Protein AF-A0A075FVN7-F1 (afdb_monomer_lite)

Secondary structure (DSSP, 8-state):
-HHHHHHHHHHHHHHHHHTSSS--HHHHHHHHHHHHHHTT-SSPPPHHHHHTT--HHHHHHHHHHH----

Radius of gyration: 11.36 Å; chains: 1; bounding box: 29×22×29 Å

Foldseek 3Di:
DLVVLVLVLLLQLLVVQLVDPQDALVNSVVSQVVSCVVSVHPDRDALVSSLVNDDDPSSVRSCVHRPDPD

InterPro domains:
  IPR056591 ELP3-like, N-terminal domain [PF23613] (6-70)

Organism: NCBI:txid1455913

pLDDT: mean 86.46, std 9.8, range [48.25, 94.38]

Structure (mmCIF, N/CA/C/O backbone):
data_AF-A0A075FVN7-F1
#
_entry.id   AF-A0A075FVN7-F1
#
loop_
_atom_site.group_PDB
_atom_site.id
_atom_site.type_symbol
_atom_site.label_atom_id
_atom_site.label_alt_id
_atom_site.label_comp_id
_atom_site.label_asym_id
_atom_site.label_entity_id
_atom_site.label_seq_id
_atom_site.pdbx_PDB_ins_code
_atom_site.Cartn_x
_atom_site.Cartn_y
_atom_site.Cartn_z
_atom_site.occupancy
_atom_site.B_iso_or_equiv
_atom_site.auth_seq_id
_atom_site.auth_comp_id
_atom_site.auth_asym_id
_atom_site.auth_atom_id
_atom_site.pdbx_PDB_model_num
ATOM 1 N N . MET A 1 1 ? 11.522 -7.987 -15.771 1.00 56.09 1 MET A N 1
ATOM 2 C CA . MET A 1 1 ? 11.938 -7.673 -14.381 1.00 56.09 1 MET A CA 1
ATOM 3 C C . MET A 1 1 ? 11.125 -6.554 -13.718 1.00 56.09 1 MET A C 1
ATOM 5 O O . MET A 1 1 ? 10.633 -6.786 -12.625 1.00 56.09 1 MET A O 1
ATOM 9 N N . LYS A 1 2 ? 10.892 -5.391 -14.352 1.00 59.94 2 LYS A N 1
ATOM 10 C CA . LYS A 1 2 ? 10.210 -4.233 -13.717 1.00 59.94 2 LYS A CA 1
ATOM 11 C C . LYS A 1 2 ? 8.828 -4.509 -13.084 1.00 59.94 2 LYS A C 1
ATOM 13 O O . LYS A 1 2 ? 8.558 -4.033 -11.987 1.00 59.94 2 LYS A O 1
ATOM 18 N N . LYS A 1 3 ? 7.973 -5.328 -13.717 1.00 65.81 3 LYS A N 1
ATOM 19 C CA . LYS A 1 3 ? 6.643 -5.687 -13.169 1.00 65.81 3 LYS A CA 1
ATOM 20 C C . LYS A 1 3 ? 6.707 -6.463 -11.845 1.00 65.81 3 LYS A C 1
ATOM 22 O O . LYS A 1 3 ? 5.830 -6.293 -11.007 1.00 65.81 3 LYS A O 1
ATOM 27 N N . ILE A 1 4 ? 7.748 -7.277 -11.643 1.00 73.75 4 ILE A N 1
ATOM 28 C CA . ILE A 1 4 ? 7.920 -8.069 -10.414 1.00 73.75 4 ILE A CA 1
ATOM 29 C C . ILE A 1 4 ? 8.213 -7.133 -9.236 1.00 73.75 4 ILE A C 1
ATOM 31 O O . ILE A 1 4 ? 7.626 -7.291 -8.170 1.00 73.75 4 ILE A O 1
ATOM 35 N N . ASN A 1 5 ? 9.054 -6.116 -9.449 1.00 84.25 5 ASN A N 1
ATOM 36 C CA . ASN A 1 5 ? 9.377 -5.122 -8.423 1.00 84.25 5 ASN A CA 1
ATOM 37 C C . ASN A 1 5 ? 8.157 -4.274 -8.055 1.00 84.25 5 ASN A C 1
ATOM 39 O O . ASN A 1 5 ? 7.950 -3.991 -6.882 1.00 84.25 5 ASN A O 1
ATOM 43 N N . PHE A 1 6 ? 7.315 -3.931 -9.035 1.00 88.38 6 PHE A N 1
ATOM 44 C CA . PHE A 1 6 ? 6.090 -3.173 -8.785 1.00 88.38 6 PHE A CA 1
ATOM 45 C C . PHE A 1 6 ? 5.077 -3.957 -7.940 1.00 88.38 6 PHE A C 1
ATOM 47 O O . PHE A 1 6 ? 4.573 -3.437 -6.949 1.00 88.38 6 PHE A O 1
ATOM 54 N N . SER A 1 7 ? 4.816 -5.223 -8.289 1.00 89.38 7 SER A N 1
ATOM 55 C CA . SER A 1 7 ? 3.909 -6.072 -7.505 1.00 89.38 7 SER A CA 1
ATOM 56 C C . SER A 1 7 ? 4.433 -6.289 -6.085 1.00 89.38 7 SER A C 1
ATOM 58 O O . SER A 1 7 ? 3.670 -6.155 -5.136 1.00 89.38 7 SER A O 1
ATOM 60 N N . LYS A 1 8 ? 5.735 -6.569 -5.929 1.00 91.81 8 LYS A N 1
ATOM 61 C CA . LYS A 1 8 ? 6.366 -6.738 -4.611 1.00 91.81 8 LYS A CA 1
ATOM 62 C C . LYS A 1 8 ? 6.289 -5.470 -3.767 1.00 91.81 8 LYS A C 1
ATOM 64 O O . LYS A 1 8 ? 5.983 -5.554 -2.585 1.00 91.81 8 LYS A O 1
ATOM 69 N N . ALA A 1 9 ? 6.513 -4.308 -4.374 1.00 93.12 9 ALA A N 1
ATOM 70 C CA . ALA A 1 9 ? 6.379 -3.031 -3.692 1.00 93.12 9 ALA A CA 1
ATOM 71 C C . ALA A 1 9 ? 4.941 -2.785 -3.211 1.00 93.12 9 ALA A C 1
ATOM 73 O O . ALA A 1 9 ? 4.749 -2.359 -2.078 1.00 93.12 9 ALA A O 1
ATOM 74 N N . CYS A 1 10 ? 3.930 -3.087 -4.032 1.00 93.00 10 CYS A N 1
ATOM 75 C CA . CYS A 1 10 ? 2.529 -2.958 -3.620 1.00 93.00 10 CYS A CA 1
ATOM 76 C C . CYS A 1 10 ? 2.199 -3.891 -2.443 1.00 93.00 10 CYS A C 1
ATOM 78 O O . CYS A 1 10 ? 1.601 -3.436 -1.468 1.00 93.00 10 CYS A O 1
ATOM 80 N N . CYS A 1 11 ? 2.671 -5.145 -2.486 1.00 93.12 11 CYS A N 1
ATOM 81 C CA . CYS A 1 11 ? 2.532 -6.077 -1.367 1.00 93.12 11 CYS A CA 1
ATOM 82 C C . CYS A 1 11 ? 3.200 -5.532 -0.096 1.00 93.12 11 CYS A C 1
ATOM 84 O O . CYS A 1 11 ? 2.530 -5.433 0.928 1.00 93.12 11 CYS A O 1
ATOM 86 N N . GLU A 1 12 ? 4.462 -5.088 -0.170 1.00 94.38 12 GLU A N 1
ATOM 87 C CA . GLU A 1 12 ? 5.197 -4.569 0.995 1.00 94.38 12 GLU A CA 1
ATOM 88 C C . GLU A 1 12 ? 4.519 -3.333 1.606 1.00 94.38 12 GLU A C 1
ATOM 90 O O . GLU A 1 12 ? 4.410 -3.234 2.827 1.00 94.38 12 GLU A O 1
ATOM 95 N N . ILE A 1 13 ? 4.000 -2.416 0.780 1.00 93.50 13 ILE A N 1
ATOM 96 C CA . ILE A 1 13 ? 3.216 -1.267 1.262 1.00 93.50 13 ILE A CA 1
ATOM 97 C C . ILE A 1 13 ? 1.992 -1.756 2.038 1.00 93.50 13 ILE A C 1
ATOM 99 O O . ILE A 1 13 ? 1.726 -1.285 3.144 1.00 93.50 13 ILE A O 1
ATOM 103 N N . SER A 1 14 ? 1.234 -2.685 1.454 1.00 92.69 14 SER A N 1
ATOM 104 C CA . SER A 1 14 ? 0.005 -3.179 2.067 1.00 92.69 14 SER A CA 1
ATOM 105 C C . SER A 1 14 ? 0.272 -3.909 3.387 1.00 92.69 14 SER A C 1
ATOM 107 O O . SER A 1 14 ? -0.382 -3.617 4.386 1.00 92.69 14 SER A O 1
ATOM 109 N N . GLU A 1 15 ? 1.292 -4.766 3.436 1.00 92.56 15 GLU A N 1
ATOM 110 C CA . GLU A 1 15 ? 1.713 -5.479 4.642 1.00 92.56 15 GLU A CA 1
ATOM 111 C C . GLU A 1 15 ? 2.174 -4.506 5.726 1.00 92.56 15 GLU A C 1
ATOM 113 O O . GLU A 1 15 ? 1.703 -4.589 6.861 1.00 92.56 15 GLU A O 1
ATOM 118 N N . SER A 1 16 ? 3.022 -3.533 5.377 1.00 92.69 16 SER A N 1
ATOM 119 C CA . SER A 1 16 ? 3.523 -2.545 6.334 1.00 92.69 16 SER A CA 1
ATOM 120 C C . SER A 1 16 ? 2.397 -1.716 6.946 1.00 92.69 16 SER A C 1
ATOM 122 O O . SER A 1 16 ? 2.439 -1.410 8.136 1.00 92.69 16 SER A O 1
ATOM 124 N N . LEU A 1 17 ? 1.380 -1.352 6.161 1.00 91.12 17 LEU A N 1
ATOM 125 C CA . LEU A 1 17 ? 0.233 -0.606 6.673 1.00 91.12 17 LEU A CA 1
ATOM 126 C C . LEU A 1 17 ? -0.687 -1.475 7.532 1.00 91.12 17 LEU A C 1
ATOM 128 O O . LEU A 1 17 ? -1.217 -0.986 8.524 1.00 91.12 17 LEU A O 1
ATOM 132 N N . LEU A 1 18 ? -0.852 -2.759 7.213 1.00 90.38 18 LEU A N 1
ATOM 133 C CA . LEU A 1 18 ? -1.687 -3.667 8.004 1.00 90.38 18 LEU A CA 1
ATOM 134 C C . LEU A 1 18 ? -1.142 -3.914 9.416 1.00 90.38 18 LEU A C 1
ATOM 136 O O . LEU A 1 18 ? -1.948 -4.096 10.334 1.00 90.38 18 LEU A O 1
ATOM 140 N N . GLN A 1 19 ? 0.184 -3.864 9.593 1.00 90.50 19 GLN A N 1
ATOM 141 C CA . GLN A 1 19 ? 0.850 -3.975 10.900 1.00 90.50 19 GLN A CA 1
ATOM 142 C C . GLN A 1 19 ? 0.588 -2.769 11.818 1.00 90.50 19 GLN A C 1
ATOM 144 O O . GLN A 1 19 ? 0.714 -2.879 13.035 1.00 90.50 19 GLN A O 1
ATOM 149 N N . ILE A 1 20 ? 0.189 -1.620 11.265 1.00 87.31 20 ILE A N 1
ATOM 150 C CA . ILE A 1 20 ? -0.190 -0.450 12.060 1.00 87.31 20 ILE A CA 1
ATOM 151 C C . ILE A 1 20 ? -1.637 -0.641 12.519 1.00 87.31 20 ILE A C 1
ATOM 153 O O . ILE A 1 20 ? -2.525 -0.881 11.700 1.00 87.31 20 ILE A O 1
ATOM 157 N N . VAL A 1 21 ? -1.894 -0.557 13.828 1.00 82.31 21 VAL A N 1
ATOM 158 C CA . VAL A 1 21 ? -3.235 -0.771 14.408 1.00 82.31 21 VAL A CA 1
ATOM 159 C C . VAL A 1 21 ? -4.255 0.175 13.767 1.00 82.31 21 VAL A C 1
ATOM 161 O O . VAL A 1 21 ? -5.241 -0.295 13.201 1.00 82.31 21 VAL A O 1
ATOM 164 N N . GLU A 1 22 ? -3.939 1.469 13.726 1.00 83.50 22 GLU A N 1
ATOM 165 C CA . GLU A 1 22 ? -4.728 2.510 13.060 1.00 83.50 22 GLU A CA 1
ATOM 166 C C . GLU A 1 22 ? -3.820 3.346 12.143 1.00 83.50 22 GLU A C 1
ATOM 168 O O . GLU A 1 22 ? -3.233 4.343 12.572 1.00 83.50 22 GLU A O 1
ATOM 173 N N . PRO A 1 23 ? -3.635 2.928 10.879 1.00 85.31 23 PRO A N 1
ATOM 174 C CA . PRO A 1 23 ? -2.793 3.658 9.950 1.00 85.31 23 PRO A CA 1
ATOM 175 C C . PRO A 1 23 ? -3.451 4.986 9.575 1.00 85.31 23 PRO A C 1
ATOM 177 O O . PRO A 1 23 ? -4.609 5.051 9.172 1.00 85.31 23 PRO A O 1
ATOM 180 N N . THR A 1 24 ? -2.692 6.071 9.651 1.00 89.31 24 THR A N 1
ATOM 181 C CA . THR A 1 24 ? -3.133 7.391 9.192 1.00 89.31 24 THR A CA 1
ATOM 182 C C . THR A 1 24 ? -2.776 7.613 7.724 1.00 89.31 24 THR A C 1
ATOM 184 O O . THR A 1 24 ? -1.855 7.006 7.173 1.00 89.31 24 THR A O 1
ATOM 187 N N . LYS A 1 25 ? -3.440 8.575 7.075 1.00 86.75 25 LYS A N 1
ATOM 188 C CA . LYS A 1 25 ? -3.119 8.977 5.691 1.00 86.75 25 LYS A CA 1
ATOM 189 C C . LYS A 1 25 ? -1.674 9.435 5.519 1.00 86.75 25 LYS A C 1
ATOM 191 O O . LYS A 1 25 ? -1.080 9.219 4.465 1.00 86.75 25 LYS A O 1
ATOM 196 N N . ASN A 1 26 ? -1.116 10.084 6.538 1.00 89.69 26 ASN A N 1
ATOM 197 C CA . ASN A 1 26 ? 0.266 10.547 6.504 1.00 89.69 26 ASN A CA 1
ATOM 198 C C . ASN A 1 26 ? 1.233 9.364 6.572 1.00 89.69 26 ASN A C 1
ATOM 200 O O . ASN A 1 26 ? 2.169 9.318 5.780 1.00 89.69 26 ASN A O 1
ATOM 204 N N . GLN A 1 27 ? 0.957 8.377 7.430 1.00 89.75 27 GLN A N 1
ATOM 205 C CA . GLN A 1 27 ? 1.727 7.132 7.472 1.00 89.75 27 GLN A CA 1
ATOM 206 C C . GLN A 1 27 ? 1.635 6.378 6.143 1.00 89.75 27 GLN A C 1
ATOM 208 O O . GLN A 1 27 ? 2.670 6.020 5.596 1.00 89.75 27 GLN A O 1
ATOM 213 N N . ALA A 1 28 ? 0.440 6.247 5.558 1.00 90.12 28 ALA A N 1
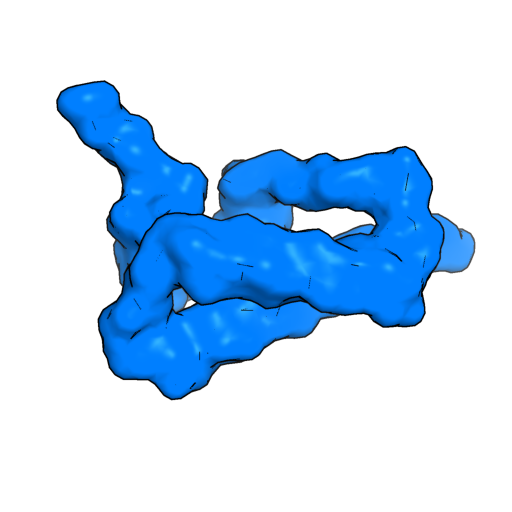ATOM 214 C CA . ALA A 1 28 ? 0.268 5.635 4.239 1.00 90.12 28 ALA A CA 1
ATOM 215 C C . ALA A 1 28 ? 1.090 6.332 3.148 1.00 90.12 28 ALA A C 1
ATOM 217 O O . ALA A 1 28 ? 1.823 5.678 2.412 1.00 90.12 28 ALA A O 1
ATOM 218 N N . LYS A 1 29 ? 1.041 7.667 3.070 1.00 90.50 29 LYS A N 1
ATOM 219 C CA . LYS A 1 29 ? 1.837 8.434 2.096 1.00 90.50 29 LYS A CA 1
ATOM 220 C C . LYS A 1 29 ? 3.341 8.268 2.308 1.00 90.50 29 LYS A C 1
ATOM 222 O O . LYS A 1 29 ? 4.071 8.133 1.326 1.00 90.50 29 LYS A O 1
ATOM 227 N N . SER A 1 30 ? 3.804 8.315 3.554 1.00 92.56 30 SER A N 1
ATOM 228 C CA . SER A 1 30 ? 5.222 8.138 3.883 1.00 92.56 30 SER A CA 1
ATOM 229 C C . 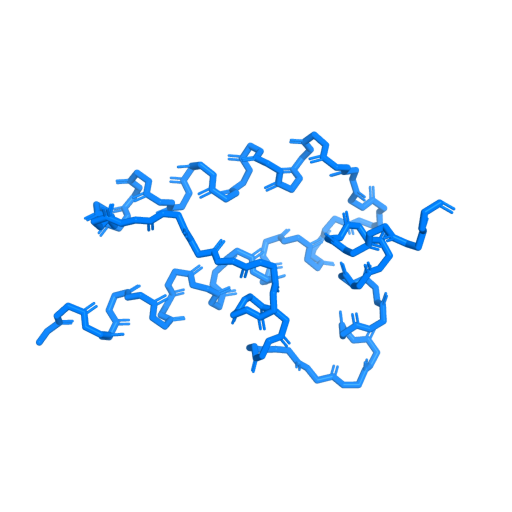SER A 1 30 ? 5.701 6.736 3.531 1.00 92.56 30 SER A C 1
ATOM 231 O O . SER A 1 30 ? 6.761 6.593 2.927 1.00 92.56 30 SER A O 1
ATOM 233 N N . GLU A 1 31 ? 4.892 5.723 3.824 1.00 92.50 31 GLU A N 1
ATOM 234 C CA . GLU A 1 31 ? 5.211 4.326 3.556 1.00 92.50 31 GLU A CA 1
ATOM 235 C C . GLU A 1 31 ? 5.258 4.032 2.055 1.00 92.50 31 GLU A C 1
ATOM 237 O O . GLU A 1 31 ? 6.238 3.483 1.555 1.00 92.50 31 GLU A O 1
ATOM 242 N N . ILE A 1 32 ? 4.271 4.526 1.300 1.00 91.75 32 ILE A N 1
ATOM 243 C CA . ILE A 1 32 ? 4.273 4.449 -0.165 1.00 91.75 32 ILE A CA 1
ATOM 244 C C . ILE A 1 32 ? 5.555 5.071 -0.726 1.00 91.75 32 ILE A C 1
ATOM 246 O O . ILE A 1 32 ? 6.233 4.439 -1.533 1.00 91.75 32 ILE A O 1
ATOM 250 N N . LYS A 1 33 ? 5.932 6.281 -0.287 1.00 92.06 33 LYS A N 1
ATOM 251 C CA . LYS A 1 33 ? 7.168 6.940 -0.744 1.00 92.06 33 LYS A CA 1
ATOM 252 C C . LYS A 1 33 ? 8.418 6.137 -0.379 1.00 92.06 33 LYS A C 1
ATOM 254 O O . LYS A 1 33 ? 9.280 5.955 -1.234 1.00 92.06 33 LYS A O 1
ATOM 259 N N . ARG A 1 34 ? 8.501 5.638 0.858 1.00 94.38 34 ARG A N 1
ATOM 260 C CA . ARG A 1 34 ? 9.620 4.824 1.358 1.00 94.38 34 ARG A CA 1
ATOM 261 C C . ARG A 1 34 ? 9.837 3.594 0.480 1.00 94.38 34 ARG A C 1
ATOM 263 O O . ARG A 1 34 ? 10.952 3.356 0.016 1.00 94.38 34 ARG A O 1
ATOM 270 N N . VAL A 1 35 ? 8.767 2.851 0.206 1.00 93.44 35 VAL A N 1
ATOM 271 C CA . VAL A 1 35 ? 8.823 1.637 -0.612 1.00 93.44 35 VAL A CA 1
ATOM 272 C C . VAL A 1 35 ? 9.080 1.972 -2.086 1.00 93.44 35 VAL A C 1
ATOM 274 O O . VAL A 1 35 ? 9.898 1.311 -2.721 1.00 93.44 35 VAL A O 1
ATOM 277 N N . CYS A 1 36 ? 8.483 3.039 -2.631 1.00 91.50 36 CYS A N 1
ATOM 278 C CA . CYS A 1 36 ? 8.778 3.488 -3.997 1.00 91.50 36 CYS A CA 1
ATOM 279 C C . CYS A 1 36 ? 10.274 3.761 -4.200 1.00 91.50 36 CYS A C 1
ATOM 281 O O . CYS A 1 36 ? 10.841 3.308 -5.193 1.00 91.50 36 CYS A O 1
ATOM 283 N N . SER A 1 37 ? 10.919 4.437 -3.245 1.00 91.62 37 SER A N 1
ATOM 284 C CA . SER A 1 37 ? 12.363 4.684 -3.277 1.00 91.62 37 SER A CA 1
ATOM 285 C C . SER A 1 37 ? 13.171 3.389 -3.153 1.00 91.62 37 SER A C 1
ATOM 287 O O . SER A 1 37 ? 14.094 3.174 -3.937 1.00 91.62 37 SER A O 1
ATOM 289 N N . LYS A 1 38 ? 12.791 2.491 -2.229 1.00 92.88 38 LYS A N 1
ATOM 290 C CA . LYS A 1 38 ? 13.459 1.193 -2.008 1.00 92.88 38 LYS A CA 1
ATOM 291 C C . LYS A 1 38 ? 13.494 0.326 -3.268 1.00 92.88 38 LYS A C 1
ATOM 293 O O . LYS A 1 38 ? 14.511 -0.293 -3.557 1.00 92.88 38 LYS A O 1
ATOM 298 N N . TYR A 1 39 ? 12.391 0.282 -4.012 1.00 90.25 39 TYR A N 1
ATOM 299 C CA . TYR A 1 39 ? 12.282 -0.512 -5.241 1.00 90.25 39 TYR A CA 1
ATOM 300 C C . TYR A 1 39 ? 12.625 0.276 -6.509 1.00 90.25 39 TYR A C 1
ATOM 302 O O . TYR A 1 39 ? 12.490 -0.273 -7.606 1.00 90.25 39 TYR A O 1
ATOM 310 N N . SER A 1 40 ? 13.044 1.540 -6.364 1.00 90.19 40 SER A N 1
ATOM 311 C CA . SER A 1 40 ? 13.306 2.472 -7.468 1.00 90.19 40 SER A CA 1
ATOM 312 C C . SER A 1 40 ? 12.175 2.452 -8.501 1.00 90.19 40 SER A C 1
ATOM 314 O O . SER A 1 40 ? 12.398 2.253 -9.696 1.00 90.19 40 SER A O 1
ATOM 316 N N . LEU A 1 41 ? 10.933 2.565 -8.021 1.00 88.31 41 LEU A N 1
ATOM 317 C CA . LEU A 1 41 ? 9.765 2.500 -8.888 1.00 88.31 41 LEU A CA 1
ATOM 318 C C . LEU A 1 41 ? 9.733 3.705 -9.829 1.00 88.31 41 LEU A C 1
ATOM 320 O O . LEU A 1 41 ? 9.837 4.847 -9.390 1.00 88.31 41 LEU A O 1
ATOM 324 N N . ASP A 1 42 ? 9.480 3.440 -11.113 1.00 86.69 42 ASP A N 1
ATOM 325 C CA . ASP A 1 42 ? 9.321 4.480 -12.139 1.00 86.69 42 ASP A CA 1
ATOM 326 C C . ASP A 1 42 ? 8.105 5.397 -11.854 1.00 86.69 42 ASP A C 1
ATOM 328 O O . ASP A 1 42 ? 8.022 6.514 -12.361 1.00 86.69 42 ASP A O 1
ATOM 332 N N . ARG A 1 43 ? 7.131 4.922 -11.061 1.00 89.12 43 ARG A N 1
ATOM 333 C CA . ARG A 1 43 ? 5.937 5.676 -10.658 1.00 89.12 43 ARG A CA 1
ATOM 334 C C . ARG A 1 43 ? 5.422 5.255 -9.286 1.00 89.12 43 ARG A C 1
ATOM 336 O O . ARG A 1 43 ? 5.621 4.118 -8.862 1.00 89.12 43 ARG A O 1
ATOM 343 N N . ILE A 1 44 ? 4.654 6.141 -8.658 1.00 89.62 44 ILE A N 1
ATOM 344 C CA . ILE A 1 44 ? 3.918 5.844 -7.425 1.00 89.62 44 ILE A CA 1
ATOM 345 C C . ILE A 1 44 ? 2.708 4.943 -7.756 1.00 89.62 44 ILE A C 1
ATOM 347 O O . ILE A 1 44 ? 1.944 5.289 -8.664 1.00 89.62 44 ILE A O 1
ATOM 351 N N . PRO A 1 45 ? 2.511 3.808 -7.056 1.00 90.19 45 PRO A N 1
ATOM 352 C CA . PRO A 1 45 ? 1.336 2.965 -7.236 1.00 90.19 45 PRO A CA 1
ATOM 353 C C . PRO A 1 45 ? 0.071 3.693 -6.777 1.00 90.19 45 PRO A C 1
ATOM 355 O O . PRO A 1 45 ? 0.059 4.387 -5.759 1.00 90.19 45 PRO A O 1
ATOM 358 N N . LYS A 1 46 ? -1.012 3.538 -7.535 1.00 90.50 46 LYS A N 1
ATOM 359 C CA . LYS A 1 46 ? -2.317 4.097 -7.182 1.00 90.50 46 LYS A CA 1
ATOM 360 C C . LYS A 1 46 ? -2.947 3.296 -6.045 1.00 90.50 46 LYS A C 1
ATOM 362 O O . LYS A 1 46 ? -2.701 2.103 -5.893 1.00 90.50 46 LYS A O 1
ATOM 367 N N . ASN A 1 47 ? -3.847 3.934 -5.301 1.00 90.62 47 ASN A N 1
ATOM 368 C CA . ASN A 1 47 ? -4.497 3.320 -4.140 1.00 90.62 47 ASN A CA 1
ATOM 369 C C . ASN A 1 47 ? -5.202 1.998 -4.482 1.00 90.62 47 ASN A C 1
ATOM 371 O O . ASN A 1 47 ? -5.077 1.041 -3.729 1.00 90.62 47 ASN A O 1
ATOM 375 N N . TYR A 1 48 ? -5.866 1.903 -5.640 1.00 88.88 48 TYR A N 1
ATOM 376 C CA . TYR A 1 48 ? -6.489 0.648 -6.075 1.00 88.88 48 TYR A CA 1
ATOM 377 C C . TYR A 1 48 ? -5.469 -0.447 -6.435 1.00 88.88 48 TYR A C 1
ATOM 379 O O . TYR A 1 48 ? -5.780 -1.621 -6.285 1.00 88.88 48 TYR A O 1
ATOM 387 N N . GLU A 1 49 ? -4.262 -0.093 -6.902 1.00 90.88 49 GLU A N 1
ATOM 388 C CA . GLU A 1 49 ? -3.207 -1.070 -7.225 1.00 90.88 49 GLU A CA 1
ATOM 389 C C . GLU A 1 49 ? -2.656 -1.703 -5.942 1.00 90.88 49 GLU A C 1
ATOM 391 O O . GLU A 1 49 ? -2.394 -2.899 -5.916 1.00 90.88 49 GLU A O 1
ATOM 396 N N . ILE A 1 50 ? -2.543 -0.913 -4.868 1.00 91.00 50 ILE A N 1
ATOM 397 C CA . ILE A 1 50 ? -2.172 -1.399 -3.532 1.00 91.00 50 ILE A CA 1
ATOM 398 C C . ILE A 1 50 ? -3.316 -2.226 -2.935 1.00 91.00 50 ILE A C 1
ATOM 400 O O . ILE A 1 50 ? -3.094 -3.292 -2.381 1.00 91.00 50 ILE A O 1
ATOM 404 N N . LEU A 1 51 ? -4.563 -1.772 -3.068 1.00 90.75 51 LEU A N 1
ATOM 405 C CA . LEU A 1 51 ? -5.712 -2.523 -2.559 1.00 90.75 51 LEU A CA 1
ATOM 406 C C . LEU A 1 51 ? -5.917 -3.861 -3.280 1.00 90.75 51 LEU A C 1
ATOM 408 O O . LEU A 1 51 ? -6.401 -4.809 -2.670 1.00 90.75 51 LEU A O 1
ATOM 412 N N . ALA A 1 52 ? -5.508 -3.967 -4.545 1.00 89.56 52 ALA A N 1
ATOM 413 C CA . ALA A 1 52 ? -5.552 -5.218 -5.293 1.00 89.56 52 ALA A CA 1
ATOM 414 C C . ALA A 1 52 ? -4.599 -6.300 -4.744 1.00 89.56 52 ALA A C 1
ATOM 416 O O . ALA A 1 52 ? -4.730 -7.458 -5.135 1.00 89.56 52 ALA A O 1
ATOM 417 N N . THR A 1 53 ? -3.653 -5.961 -3.854 1.00 90.00 53 THR A N 1
ATOM 418 C CA . THR A 1 53 ? -2.742 -6.941 -3.230 1.00 90.00 53 THR A CA 1
ATOM 419 C C . THR A 1 53 ? -3.267 -7.529 -1.923 1.00 90.00 53 THR A C 1
ATOM 421 O O . THR A 1 53 ? -2.623 -8.410 -1.359 1.00 90.00 53 THR A O 1
ATOM 424 N N . VAL A 1 54 ? -4.419 -7.069 -1.430 1.00 87.94 54 VAL A N 1
ATOM 425 C CA . VAL A 1 54 ? -5.013 -7.519 -0.163 1.00 87.94 54 VAL A CA 1
ATOM 426 C C . VAL A 1 54 ? -6.418 -8.076 -0.366 1.00 87.94 54 VAL A C 1
ATOM 428 O O . VAL A 1 54 ? -7.080 -7.791 -1.359 1.00 87.94 54 VAL A O 1
ATOM 431 N N . ASN A 1 55 ? -6.892 -8.882 0.586 1.00 87.38 55 ASN A N 1
ATOM 432 C CA . ASN A 1 55 ? -8.200 -9.534 0.527 1.00 87.38 55 ASN A CA 1
ATOM 433 C C . ASN A 1 55 ? -9.061 -9.246 1.773 1.00 87.38 55 ASN A C 1
ATOM 435 O O . ASN A 1 55 ? -8.554 -8.906 2.844 1.00 87.38 55 ASN A O 1
ATOM 439 N N . GLY A 1 56 ? -10.385 -9.374 1.616 1.00 86.25 56 GLY A N 1
ATOM 440 C CA . GLY A 1 56 ? -11.375 -9.367 2.703 1.00 86.25 56 GLY A CA 1
ATOM 441 C C . GLY A 1 56 ? -11.181 -8.255 3.742 1.00 86.25 56 GLY A C 1
ATOM 442 O O . GLY A 1 56 ? -11.234 -7.072 3.425 1.00 86.25 56 GLY A O 1
ATOM 443 N N . LYS A 1 57 ? -10.917 -8.647 4.994 1.00 83.88 57 LYS A N 1
ATOM 444 C CA . LYS A 1 57 ? -10.766 -7.726 6.138 1.00 83.88 57 LYS A CA 1
ATOM 445 C C . LYS A 1 57 ? -9.599 -6.744 5.984 1.00 83.88 57 LYS A C 1
ATOM 447 O O . LYS A 1 57 ? -9.683 -5.602 6.431 1.00 83.88 57 LYS A O 1
ATOM 452 N N . SER A 1 58 ? -8.511 -7.170 5.344 1.00 87.00 58 SER A N 1
ATOM 453 C CA . SER A 1 58 ? -7.353 -6.308 5.088 1.00 87.00 58 SER A CA 1
ATOM 454 C C . SER A 1 58 ? -7.680 -5.219 4.070 1.00 87.00 58 SER A C 1
ATOM 456 O O . SER A 1 58 ? -7.190 -4.095 4.192 1.00 87.00 58 SER A O 1
ATOM 458 N N . TYR A 1 59 ? -8.542 -5.536 3.098 1.00 89.06 59 TYR A N 1
ATOM 459 C CA . TYR A 1 59 ? -9.038 -4.558 2.138 1.00 89.06 59 TYR A CA 1
ATOM 460 C C . TYR A 1 59 ? -9.837 -3.462 2.840 1.00 89.06 59 TYR A C 1
ATOM 462 O O . TYR A 1 59 ? -9.512 -2.300 2.652 1.00 89.06 59 TYR A O 1
ATOM 470 N N . GLU A 1 60 ? -10.803 -3.796 3.702 1.00 86.75 60 GLU A N 1
ATOM 471 C CA . GLU A 1 60 ? -11.610 -2.791 4.421 1.00 86.75 60 GLU A CA 1
ATOM 472 C C . GLU A 1 60 ? -10.745 -1.868 5.294 1.00 86.75 60 GLU A C 1
ATOM 474 O O . GLU A 1 60 ? -10.895 -0.643 5.269 1.00 86.75 60 GLU A O 1
ATOM 479 N N . LYS A 1 61 ? -9.774 -2.445 6.017 1.00 86.50 61 LYS A N 1
ATOM 480 C CA . LYS A 1 61 ? -8.844 -1.677 6.855 1.00 86.50 61 LYS A CA 1
ATOM 481 C C . LYS A 1 61 ? -8.028 -0.681 6.029 1.00 86.50 61 LYS A C 1
ATOM 483 O O . LYS A 1 61 ? -7.928 0.489 6.397 1.00 86.50 61 LYS A O 1
ATOM 488 N N . LEU A 1 62 ? -7.452 -1.124 4.910 1.00 88.31 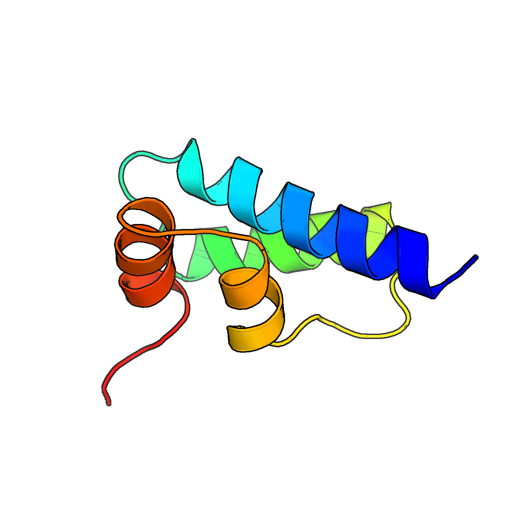62 LEU A N 1
ATOM 489 C CA . LEU A 1 62 ? -6.665 -0.249 4.039 1.00 88.31 62 LEU A CA 1
ATOM 490 C C . LEU A 1 62 ? -7.536 0.701 3.220 1.00 88.31 62 LEU A C 1
ATOM 492 O O . LEU A 1 62 ? -7.107 1.821 2.950 1.00 88.31 62 LEU A O 1
ATOM 496 N N . GLN A 1 63 ? -8.754 0.303 2.860 1.00 89.00 63 GLN A N 1
ATOM 497 C CA . GLN A 1 63 ? -9.708 1.131 2.133 1.00 89.00 63 GLN A CA 1
ATOM 498 C C . GLN A 1 63 ? -9.996 2.408 2.914 1.00 89.00 63 GLN A C 1
ATOM 500 O O . GLN A 1 63 ? -9.895 3.478 2.332 1.00 89.00 63 GLN A O 1
ATOM 505 N N . ASN A 1 64 ? -10.243 2.326 4.222 1.00 83.81 64 ASN A N 1
ATOM 506 C CA . ASN A 1 64 ? -10.524 3.503 5.053 1.00 83.81 64 ASN A CA 1
ATOM 507 C C . ASN A 1 64 ? -9.377 4.532 5.074 1.00 83.81 64 ASN A C 1
ATOM 509 O O . ASN A 1 64 ? -9.599 5.734 5.245 1.00 83.81 64 ASN A O 1
ATOM 513 N N . VAL A 1 65 ? -8.138 4.073 4.883 1.00 86.75 65 VAL A N 1
ATOM 514 C CA . VAL A 1 65 ? -6.941 4.924 4.907 1.00 86.75 65 VAL A CA 1
ATOM 515 C C . VAL A 1 65 ? -6.582 5.430 3.511 1.00 86.75 65 VAL A C 1
ATOM 517 O O . VAL A 1 65 ? -6.220 6.599 3.346 1.00 86.75 65 VAL A O 1
ATOM 520 N N . LEU A 1 66 ? -6.679 4.563 2.502 1.00 85.38 66 LEU A N 1
ATOM 521 C CA . LEU A 1 66 ? -6.259 4.831 1.128 1.00 85.38 66 LEU A CA 1
ATOM 522 C C . LEU A 1 66 ? -7.372 5.466 0.287 1.00 85.38 66 LEU A C 1
ATOM 524 O O . LEU A 1 66 ? -7.098 6.335 -0.537 1.00 85.38 66 LEU A O 1
ATOM 528 N N . LEU A 1 67 ? -8.629 5.080 0.474 1.00 82.88 67 LEU A N 1
ATOM 529 C CA . LEU A 1 67 ? -9.773 5.637 -0.241 1.00 82.88 67 LEU A CA 1
ATOM 530 C C . LEU A 1 67 ? -10.582 6.509 0.718 1.00 82.88 67 LEU A C 1
ATOM 532 O O . LEU A 1 67 ? -11.137 6.051 1.708 1.00 82.88 67 LEU A O 1
ATOM 536 N N . LYS A 1 68 ? -10.651 7.806 0.423 1.00 63.78 68 LYS A N 1
ATOM 537 C CA . LYS A 1 68 ? -11.590 8.693 1.103 1.00 63.78 68 LYS A CA 1
ATOM 538 C C . LYS A 1 68 ? -12.919 8.589 0.352 1.00 63.78 68 LYS A C 1
ATOM 540 O O 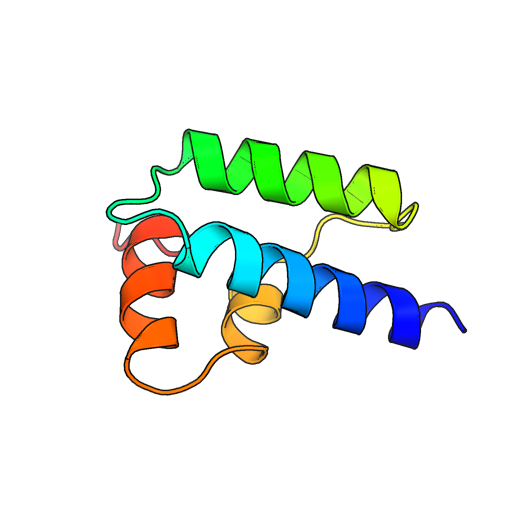. LYS A 1 68 ? -12.935 8.896 -0.838 1.00 63.78 68 LYS A O 1
A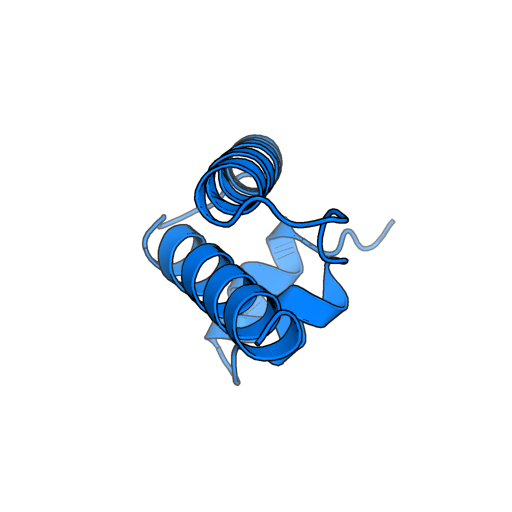TOM 545 N N . ASN A 1 69 ? -14.007 8.212 1.023 1.00 48.25 69 ASN A N 1
ATOM 546 C CA . ASN A 1 69 ? -15.307 8.707 0.572 1.00 48.25 69 ASN A CA 1
ATOM 547 C C . ASN A 1 69 ? -15.312 10.227 0.821 1.00 48.25 69 ASN A C 1
ATOM 549 O O . ASN 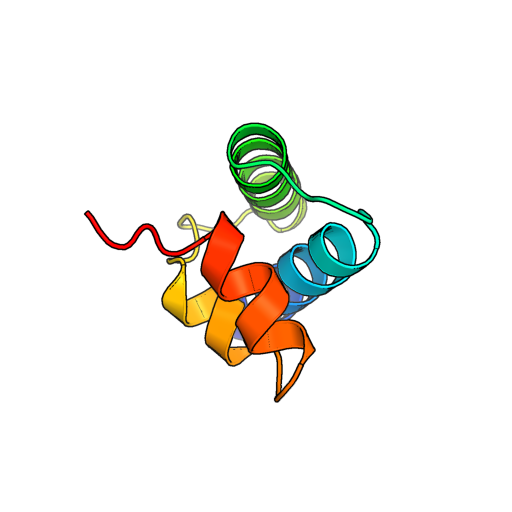A 1 69 ? -14.876 10.623 1.906 1.00 48.25 69 ASN A O 1
ATOM 553 N N . PRO A 1 70 ? -15.653 11.054 -0.187 1.00 48.75 70 PRO A N 1
ATOM 554 C CA . PRO A 1 70 ? -15.538 12.512 -0.136 1.00 48.75 70 PRO A CA 1
ATOM 555 C C . PRO A 1 70 ? -16.033 13.118 1.179 1.00 48.75 70 PRO A C 1
ATOM 557 O O . PRO A 1 70 ? -17.137 12.742 1.624 1.00 48.75 70 PRO A O 1
#

Sequence (70 aa):
MKKINFSKACCEISESLLQIVEPTKNQAKSEIKRVCSKYSLDRIPKNYEILATVNGKSYEKLQNVLLKNP